Protein AF-A0A1A8RF50-F1 (afdb_monomer)

InterPro domains:
  IPR002073 3'5'-cyclic nucleotide phosphodiesterase, catalytic domain [PF00233] (69-133)
  IPR002073 3'5'-cyclic nucleotide phosphodiesterase, catalytic domain [PS51845] (1-134)
  IPR003607 HD/PDEase domain [cd00077] (69-122)
  IPR023088 3'5'-cyclic nucleotide phosphodiesterase [PR00387] (65-78)
  IPR023088 3'5'-cyclic nucleotide phosphodiesterase [PR00387] (96-109)
  IPR023088 3'5'-cyclic nucleotide phosphodiesterase [PR00387] (110-125)
  IPR023174 3'5'-cyclic nucleotide phosphodiesterase, conserved site [PS00126] (110-121)
  IPR036971 3'5'-cyclic nucleotide phosphodiesterase, catalytic domain superfamily [G3DSA:1.10.1300.10] (1-134)

Solvent-accessible surface area (backbone atoms only — not comparable to full-atom values): 7802 Å² total; per-residue (Å²): 131,83,81,82,67,66,53,54,74,83,68,38,43,56,44,88,84,57,75,65,86,89,51,50,82,63,52,55,53,38,50,53,53,36,53,39,56,77,68,42,47,38,70,77,69,68,52,54,66,69,58,52,52,53,48,54,53,50,55,46,66,44,25,35,86,87,24,92,58,63,17,50,68,44,26,49,50,48,30,37,50,50,49,10,38,32,58,69,64,58,45,47,86,80,49,54,73,66,56,52,51,50,50,52,50,42,35,54,47,74,53,61,58,37,81,75,70,57,70,73,58,41,57,73,62,77,34,70,68,33,77,74,77,108

Radius of gyration: 16.16 Å; Cα contacts (8 Å, |Δi|>4): 131; chains: 1; bounding box: 35×31×50 Å

Nearest PDB structures (foldseek):
  6l6e-assembly1_A  TM=9.968E-01  e=1.207E-14  Homo sapiens
  3hc8-assembly1_A  TM=9.992E-01  e=1.198E-13  Homo sapiens
  8w4t-assembly1_A  TM=9.445E-01  e=4.015E-14  Homo sapiens
  1tbf-assembly1_A  TM=9.958E-01  e=3.774E-13  Homo sapiens
  8w4s-assembly1_A  TM=9.299E-01  e=1.663E-13  Homo sapiens

Foldseek 3Di:
DDPDQDACVVQVLLDLPHDCPPPDPVNLLSNLLNLCVVLVVCVVVVNDSVVSSVVSVVLQVQFDPPQPALHQRQLSSQLSNLSNCVPVVVCVVVDDSVVSVCSNVCSSRVCGNPPNDDPVVCCVVPHVVVVVPD

Secondary structure (DSSP, 8-state):
-PPPPPPTTTTTTT-TT---TT--HHHHHHHHHHHHHHTTHHHHTT--HHHHHHHHHHHHHTS-TT-SSTTHHHHHHHHHHHHHHHHTT-GGGGS-HHHHHHHHHHHHHTTTT--SS-HHHHHHTT-HHHHHH-

Mean predicted aligned error: 3.71 Å

Organism: NCBI:txid451742

pLDDT: mean 94.76, std 8.33, range [42.44, 98.88]

Sequence (134 aa):
QFATVPSAQSLRLQDFSFSDFDLSDTETTLATVRMFVDLNLIQTFQMKYTSLCQWVLSVKKNYRKNVAYHNWRHALNTAQCMFALLKSGRFQNNLNDMEILALMIATLCHDLDHRGVNNSYIQRSDHPLAQLYC

Structure (mmCIF, N/CA/C/O backbone):
data_AF-A0A1A8RF50-F1
#
_entry.id   AF-A0A1A8RF50-F1
#
loop_
_atom_site.group_PDB
_atom_site.id
_atom_site.type_symbol
_atom_site.label_atom_id
_atom_site.label_alt_id
_atom_site.label_comp_id
_atom_site.label_asym_id
_atom_site.label_entity_id
_atom_site.label_seq_id
_atom_site.pdbx_PDB_ins_code
_atom_site.Cartn_x
_atom_site.Cartn_y
_atom_site.Cartn_z
_atom_site.occupancy
_atom_site.B_iso_or_equiv
_atom_site.auth_seq_id
_atom_site.auth_comp_id
_atom_site.auth_asym_id
_atom_site.auth_atom_id
_atom_site.pdbx_PDB_model_num
ATOM 1 N N . GLN A 1 1 ? 6.691 -12.119 21.290 1.00 42.44 1 GLN A N 1
ATOM 2 C CA . GLN A 1 1 ? 6.176 -10.782 21.656 1.00 42.44 1 GLN A CA 1
ATOM 3 C C . GLN A 1 1 ? 5.607 -10.171 20.383 1.00 42.44 1 GLN A C 1
ATOM 5 O O . GLN A 1 1 ? 6.333 -10.128 19.396 1.00 42.44 1 GLN A O 1
ATOM 10 N N . PHE A 1 2 ? 4.316 -9.832 20.331 1.00 56.66 2 PHE A N 1
ATOM 11 C CA . PHE A 1 2 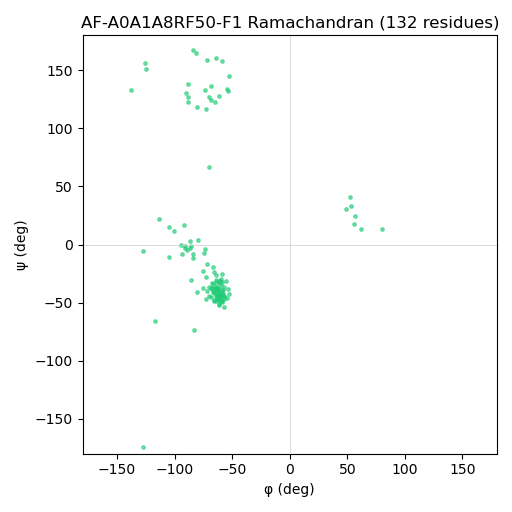? 3.762 -9.167 19.146 1.00 56.66 2 PHE A CA 1
ATOM 12 C C . PHE A 1 2 ? 4.330 -7.747 19.094 1.00 56.66 2 PHE A C 1
ATOM 14 O O . PHE A 1 2 ? 4.273 -7.042 20.099 1.00 56.66 2 PHE A O 1
ATOM 21 N N . ALA A 1 3 ? 4.925 -7.351 17.969 1.00 69.19 3 ALA A N 1
ATOM 22 C CA . ALA A 1 3 ? 5.350 -5.969 17.786 1.00 69.19 3 ALA A CA 1
ATOM 23 C C . ALA A 1 3 ? 4.112 -5.065 17.847 1.00 69.19 3 ALA A C 1
ATOM 25 O O . ALA A 1 3 ? 3.123 -5.320 17.154 1.00 69.19 3 ALA A O 1
ATOM 26 N N . THR A 1 4 ? 4.151 -4.036 18.689 1.00 88.06 4 THR A N 1
ATOM 27 C CA . THR A 1 4 ? 3.075 -3.047 18.777 1.00 88.06 4 THR A CA 1
ATOM 28 C C . THR A 1 4 ? 2.989 -2.293 17.454 1.00 88.06 4 THR A C 1
ATOM 30 O O . THR A 1 4 ? 3.974 -1.702 17.019 1.00 88.06 4 THR A O 1
ATOM 33 N N . VAL A 1 5 ? 1.821 -2.309 16.806 1.00 93.25 5 VAL A N 1
ATOM 34 C CA . VAL A 1 5 ? 1.587 -1.565 15.559 1.00 93.25 5 VAL A CA 1
ATOM 35 C C . VAL A 1 5 ? 1.493 -0.066 15.887 1.00 93.25 5 VAL A C 1
ATOM 37 O O . VAL A 1 5 ? 0.545 0.317 16.584 1.00 93.25 5 VAL A O 1
ATOM 40 N N . PRO A 1 6 ? 2.408 0.797 15.397 1.00 95.50 6 PRO A N 1
ATOM 41 C CA . PRO A 1 6 ? 2.355 2.239 15.648 1.00 95.50 6 PRO A CA 1
ATOM 42 C C . PRO A 1 6 ? 1.047 2.852 15.135 1.00 95.50 6 PRO A C 1
ATOM 44 O O . PRO A 1 6 ? 0.384 2.267 14.277 1.00 95.50 6 PRO A O 1
ATOM 47 N N . SER A 1 7 ? 0.636 4.006 15.660 1.00 97.88 7 SER A N 1
ATOM 48 C CA . SER A 1 7 ? -0.606 4.659 15.227 1.00 97.88 7 SER A CA 1
ATOM 49 C C . SER A 1 7 ? -0.469 5.249 13.816 1.00 97.88 7 SER A C 1
ATOM 51 O O . SER A 1 7 ? 0.636 5.535 13.348 1.00 97.88 7 SER A O 1
ATOM 53 N N . ALA A 1 8 ? -1.593 5.476 13.126 1.00 97.62 8 ALA A N 1
ATOM 54 C CA . ALA A 1 8 ? -1.567 6.164 11.833 1.00 97.62 8 ALA A CA 1
ATOM 55 C C . ALA A 1 8 ? -1.003 7.588 11.945 1.00 97.62 8 ALA A C 1
ATOM 57 O O . ALA A 1 8 ? -0.341 8.047 11.020 1.00 97.62 8 ALA A O 1
ATOM 58 N N . GLN A 1 9 ? -1.208 8.253 13.088 1.00 97.38 9 GLN A N 1
ATOM 59 C CA . GLN A 1 9 ? -0.640 9.569 13.371 1.00 97.38 9 GLN A CA 1
ATOM 60 C C . GLN A 1 9 ? 0.888 9.517 13.479 1.00 97.38 9 GLN A C 1
ATOM 62 O O . GLN A 1 9 ? 1.560 10.319 12.840 1.00 97.38 9 GLN A O 1
ATOM 67 N N . SER A 1 10 ? 1.457 8.563 14.232 1.00 97.38 10 SER A N 1
ATOM 68 C CA . SER A 1 10 ? 2.919 8.462 14.370 1.00 97.38 10 SER A CA 1
ATOM 69 C C . SER A 1 10 ? 3.608 8.132 13.046 1.00 97.38 10 SER A C 1
ATOM 71 O O . SER A 1 10 ? 4.736 8.547 12.817 1.00 97.38 10 SER A O 1
ATOM 73 N N . LEU A 1 11 ? 2.917 7.397 12.172 1.00 97.44 11 LEU A N 1
ATOM 74 C CA . LEU A 1 11 ? 3.398 7.033 10.839 1.00 97.44 11 LEU A CA 1
ATOM 75 C C . LEU A 1 11 ? 2.996 8.042 9.751 1.00 97.44 11 LEU A C 1
ATOM 77 O O . LEU A 1 11 ? 3.352 7.840 8.595 1.00 97.44 11 LEU A O 1
ATOM 81 N N . ARG A 1 12 ? 2.254 9.106 10.094 1.00 98.19 12 ARG A N 1
ATOM 82 C CA . ARG A 1 12 ? 1.755 10.131 9.157 1.00 98.19 12 ARG A CA 1
ATOM 83 C C . ARG A 1 12 ? 0.971 9.567 7.962 1.00 98.19 12 ARG A C 1
ATOM 85 O O . ARG A 1 12 ? 1.003 10.114 6.868 1.00 98.19 12 ARG A O 1
ATOM 92 N N . LEU A 1 13 ? 0.240 8.466 8.154 1.00 98.62 13 LEU A N 1
ATOM 93 C CA . LEU A 1 13 ? -0.422 7.749 7.049 1.00 98.62 13 LEU A CA 1
ATOM 94 C C . LEU A 1 13 ? -1.622 8.494 6.461 1.00 98.62 13 LEU A C 1
ATOM 96 O O . LEU A 1 13 ? -2.074 8.149 5.377 1.00 98.62 13 LEU A O 1
ATOM 100 N N . GLN A 1 14 ? -2.159 9.485 7.167 1.00 98.38 14 GLN A N 1
ATOM 101 C CA . GLN A 1 14 ? -3.290 10.291 6.705 1.00 98.38 14 GLN A CA 1
ATOM 102 C C . GLN A 1 14 ? -2.849 11.526 5.902 1.00 98.38 14 GLN A C 1
ATOM 104 O O . GLN A 1 14 ? -3.700 12.229 5.351 1.00 98.38 14 GLN A O 1
ATOM 109 N N . ASP A 1 15 ? -1.542 11.775 5.808 1.00 98.38 15 ASP A N 1
ATOM 110 C CA . ASP A 1 15 ? -0.992 12.945 5.138 1.00 98.38 15 ASP A CA 1
ATOM 111 C C . ASP A 1 15 ? -0.785 12.633 3.650 1.00 98.38 15 ASP A C 1
ATOM 113 O O . ASP A 1 15 ? -0.108 11.671 3.290 1.00 98.38 15 ASP A O 1
ATOM 117 N N . PHE A 1 16 ? -1.317 13.471 2.757 1.00 98.38 16 PHE A N 1
ATOM 118 C CA . PHE A 1 16 ? -1.044 13.340 1.316 1.00 98.38 16 PHE A CA 1
ATOM 119 C C . P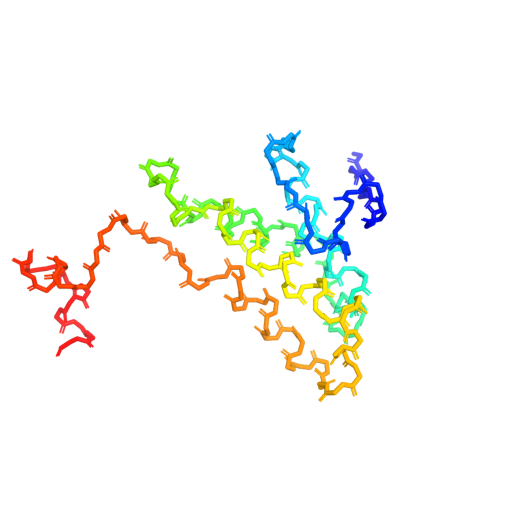HE A 1 16 ? 0.422 13.625 0.959 1.00 98.38 16 PHE A C 1
ATOM 121 O O . PHE A 1 16 ? 0.892 13.208 -0.093 1.00 98.38 16 PHE A O 1
ATOM 128 N N . SER A 1 17 ? 1.152 14.319 1.835 1.00 98.12 17 SER A N 1
ATOM 129 C CA . SER A 1 17 ? 2.591 14.568 1.718 1.00 98.12 17 SER A CA 1
ATOM 130 C C . SER A 1 17 ? 3.444 13.507 2.425 1.00 98.12 17 SER A C 1
ATOM 132 O O . SER A 1 17 ? 4.601 13.775 2.754 1.00 98.12 17 SER A O 1
ATOM 134 N N . PHE A 1 18 ? 2.869 12.344 2.744 1.00 98.50 18 PHE A N 1
ATOM 135 C CA . PHE A 1 18 ? 3.594 11.219 3.325 1.00 98.50 18 PHE A CA 1
ATOM 136 C C . PHE A 1 18 ? 4.825 10.851 2.480 1.00 98.50 18 PHE A C 1
ATOM 138 O O . PHE A 1 18 ? 4.820 10.947 1.255 1.00 98.50 18 PHE A O 1
ATOM 145 N N . SER A 1 19 ? 5.886 10.425 3.163 1.00 98.25 19 SER A N 1
ATOM 146 C CA . SER A 1 19 ? 7.103 9.900 2.550 1.00 98.25 19 SER A CA 1
ATOM 147 C C . SER A 1 19 ? 7.560 8.675 3.327 1.00 98.25 19 SER A C 1
ATOM 149 O O . SER A 1 19 ? 7.622 8.703 4.560 1.00 98.25 19 SER A O 1
ATOM 151 N N . ASP A 1 20 ? 7.895 7.608 2.604 1.00 98.25 20 ASP A N 1
ATOM 152 C CA . ASP A 1 20 ? 8.373 6.353 3.178 1.00 98.25 20 ASP A CA 1
ATOM 153 C C . ASP A 1 20 ? 9.903 6.287 3.326 1.00 98.25 20 ASP A C 1
ATOM 155 O O . ASP A 1 20 ? 10.414 5.289 3.836 1.00 98.25 20 ASP A O 1
ATOM 159 N N . PHE A 1 21 ? 10.641 7.312 2.883 1.00 97.56 21 PHE A N 1
ATOM 160 C CA . PHE A 1 21 ? 12.110 7.283 2.806 1.00 97.56 21 PHE A CA 1
ATOM 161 C C . PHE A 1 21 ? 12.796 7.052 4.153 1.00 97.56 21 PHE A C 1
ATOM 163 O O . PHE A 1 21 ? 13.796 6.340 4.210 1.00 97.56 21 PHE A O 1
ATOM 170 N N . ASP A 1 22 ? 12.227 7.586 5.231 1.00 96.81 22 ASP A N 1
ATOM 171 C CA . ASP A 1 22 ? 12.765 7.415 6.583 1.00 96.81 22 ASP A CA 1
ATOM 172 C C . ASP A 1 22 ? 12.270 6.127 7.263 1.00 96.81 22 ASP A C 1
ATOM 174 O O . ASP A 1 22 ? 12.680 5.816 8.379 1.00 96.81 22 ASP A O 1
ATOM 178 N N . LEU A 1 23 ? 11.384 5.363 6.611 1.00 97.88 23 LEU A N 1
ATOM 179 C CA . LEU A 1 23 ? 10.803 4.153 7.184 1.00 97.88 23 LEU A CA 1
ATOM 180 C C . LEU A 1 23 ? 11.643 2.922 6.860 1.00 97.88 23 LEU A C 1
ATOM 182 O O . LEU A 1 23 ? 11.934 2.598 5.700 1.00 97.88 23 LEU A O 1
ATOM 186 N N . SER A 1 24 ? 11.933 2.146 7.897 1.00 97.94 24 SER A N 1
ATOM 187 C CA . SER A 1 24 ? 12.485 0.810 7.756 1.00 97.94 24 SER A CA 1
ATOM 188 C C . SER A 1 24 ? 11.511 -0.135 7.055 1.00 97.94 24 SER A C 1
ATOM 190 O O . SER A 1 24 ? 10.288 0.018 7.028 1.00 97.94 24 SER A O 1
ATOM 192 N N . ASP A 1 25 ? 12.072 -1.217 6.538 1.00 96.19 25 ASP A N 1
ATOM 193 C CA . ASP A 1 25 ? 11.321 -2.287 5.904 1.00 96.19 25 ASP A CA 1
ATOM 194 C C . ASP A 1 25 ? 10.275 -2.944 6.824 1.00 96.19 25 ASP A C 1
ATOM 196 O O . ASP A 1 25 ? 9.296 -3.493 6.318 1.00 96.19 25 ASP A O 1
ATOM 200 N N . THR A 1 26 ? 10.469 -2.885 8.142 1.00 97.25 26 THR A N 1
ATOM 201 C CA . THR A 1 26 ? 9.498 -3.338 9.149 1.00 97.25 26 THR A CA 1
ATOM 202 C C . THR A 1 26 ? 8.416 -2.288 9.387 1.00 97.25 26 THR A C 1
ATOM 204 O O . THR A 1 26 ? 7.241 -2.627 9.482 1.00 97.25 26 THR A O 1
ATOM 207 N N . GLU A 1 27 ? 8.770 -1.005 9.438 1.00 98.00 27 GLU A N 1
ATOM 208 C CA . GLU A 1 27 ? 7.782 0.069 9.593 1.00 98.00 27 GLU A CA 1
ATOM 209 C C . GLU A 1 27 ? 6.830 0.136 8.400 1.00 98.00 27 GLU A C 1
ATOM 211 O O . GLU A 1 27 ? 5.634 0.316 8.599 1.00 98.00 27 GLU A O 1
ATOM 216 N N . THR A 1 28 ? 7.306 -0.119 7.177 1.00 98.50 28 THR A N 1
ATOM 217 C CA . THR A 1 28 ? 6.424 -0.188 5.996 1.00 98.50 28 THR A CA 1
ATOM 218 C C . THR A 1 28 ? 5.379 -1.310 6.074 1.00 98.50 28 THR A C 1
ATOM 220 O O . THR A 1 28 ? 4.227 -1.131 5.669 1.00 98.50 28 THR A O 1
ATOM 223 N N . THR A 1 29 ? 5.730 -2.476 6.626 1.00 98.25 29 THR A N 1
ATOM 224 C CA . THR A 1 29 ? 4.771 -3.580 6.784 1.00 98.25 29 THR A CA 1
ATOM 225 C C . THR A 1 29 ? 3.810 -3.313 7.940 1.00 98.25 29 THR A C 1
ATOM 227 O O . THR A 1 29 ? 2.616 -3.582 7.810 1.00 98.25 29 THR A O 1
ATOM 230 N N . LEU A 1 30 ? 4.285 -2.707 9.033 1.00 98.25 30 LEU A N 1
ATOM 231 C CA . LEU A 1 30 ? 3.435 -2.254 10.139 1.00 98.25 30 LEU A CA 1
ATOM 232 C C . LEU A 1 30 ? 2.476 -1.136 9.711 1.00 98.25 30 LEU A C 1
ATOM 234 O O . LEU A 1 30 ? 1.313 -1.163 10.105 1.00 98.25 30 LEU A O 1
ATOM 238 N N . ALA A 1 31 ? 2.919 -0.207 8.861 1.00 98.62 31 ALA A N 1
ATOM 239 C CA . ALA A 1 31 ? 2.072 0.811 8.247 1.00 98.62 31 ALA A CA 1
ATOM 240 C C . ALA A 1 31 ? 0.938 0.176 7.438 1.00 98.62 31 ALA A C 1
ATOM 242 O O . ALA A 1 31 ? -0.219 0.560 7.586 1.00 98.62 31 ALA A O 1
ATOM 243 N N . THR A 1 32 ? 1.247 -0.863 6.658 1.00 98.69 32 THR A N 1
ATOM 244 C CA . THR A 1 32 ? 0.228 -1.612 5.911 1.00 98.69 32 THR A CA 1
ATOM 245 C C . THR A 1 32 ? -0.802 -2.245 6.843 1.00 98.69 32 THR A C 1
ATOM 247 O O . THR A 1 32 ? -2.002 -2.070 6.647 1.00 98.69 32 THR A O 1
ATOM 250 N N . VAL A 1 33 ? -0.357 -2.916 7.909 1.00 98.50 33 VAL A N 1
ATOM 251 C CA . VAL A 1 33 ? -1.264 -3.485 8.919 1.00 98.50 33 VAL A CA 1
ATOM 252 C C . VAL A 1 33 ? -2.120 -2.393 9.570 1.00 98.50 33 VAL A C 1
ATOM 254 O O . VAL A 1 33 ? -3.329 -2.573 9.710 1.00 98.50 33 VAL A O 1
ATOM 257 N N . ARG A 1 34 ? -1.528 -1.242 9.914 1.00 98.62 34 ARG A N 1
ATOM 258 C CA . ARG A 1 34 ? -2.244 -0.087 10.474 1.00 98.62 34 ARG A CA 1
ATOM 259 C C . ARG A 1 34 ? -3.351 0.411 9.543 1.00 98.62 34 ARG A C 1
ATOM 261 O O . ARG A 1 34 ? -4.449 0.664 10.026 1.00 98.62 34 ARG A O 1
ATOM 268 N N . MET A 1 35 ? -3.110 0.496 8.234 1.00 98.81 35 MET A N 1
ATOM 269 C CA . MET A 1 35 ? -4.144 0.917 7.277 1.00 98.81 35 MET A CA 1
ATOM 270 C C . MET A 1 35 ? -5.375 -0.004 7.314 1.00 98.81 35 MET A C 1
ATOM 272 O O . MET A 1 35 ? -6.503 0.483 7.355 1.00 98.81 35 MET A O 1
ATOM 276 N N . PHE A 1 36 ? -5.177 -1.326 7.379 1.00 98.69 36 PHE A N 1
ATOM 277 C CA . PHE A 1 36 ? -6.276 -2.299 7.482 1.00 98.69 36 PHE A CA 1
ATOM 278 C C . PHE A 1 36 ? -7.009 -2.235 8.827 1.00 98.69 36 PHE A C 1
ATOM 280 O O . PHE A 1 36 ? -8.231 -2.387 8.864 1.00 98.69 36 PHE A O 1
ATOM 287 N N . VAL A 1 37 ? -6.277 -2.009 9.925 1.00 97.88 37 VAL A N 1
ATOM 288 C CA . VAL A 1 37 ? -6.863 -1.806 11.260 1.00 97.88 37 VAL A CA 1
ATOM 289 C C . VAL A 1 37 ? -7.758 -0.568 11.259 1.00 97.88 37 VAL A C 1
ATOM 291 O O . VAL A 1 37 ? -8.923 -0.653 11.633 1.00 97.88 37 VAL A O 1
ATOM 294 N N . ASP A 1 38 ? -7.241 0.570 10.798 1.00 98.44 38 ASP A N 1
ATOM 295 C CA . ASP A 1 38 ? -7.941 1.850 10.901 1.00 98.44 38 ASP A CA 1
ATOM 296 C C . ASP A 1 38 ? -9.089 1.976 9.884 1.00 98.44 38 ASP A C 1
ATOM 298 O O . ASP A 1 38 ? -10.031 2.733 10.116 1.00 98.44 38 ASP A O 1
ATOM 302 N N . LEU A 1 39 ? -9.066 1.223 8.778 1.00 98.50 39 LEU A N 1
ATOM 303 C CA . LEU A 1 39 ? -10.216 1.049 7.875 1.00 98.50 39 LEU A CA 1
ATOM 304 C C . LEU A 1 39 ? -11.251 0.032 8.390 1.00 98.50 39 LEU A C 1
ATOM 306 O O . LEU A 1 39 ? -12.223 -0.236 7.694 1.00 98.50 39 LEU A O 1
ATOM 310 N N . ASN A 1 40 ? -11.068 -0.523 9.593 1.00 98.00 40 ASN A N 1
ATOM 311 C CA . ASN A 1 40 ? -11.943 -1.524 10.214 1.00 98.00 40 ASN A CA 1
ATOM 312 C C . ASN A 1 40 ? -12.064 -2.858 9.442 1.00 98.00 40 ASN A C 1
ATOM 314 O O . ASN A 1 40 ? -12.903 -3.698 9.760 1.00 98.00 40 ASN A O 1
ATOM 318 N N . LEU A 1 41 ? -11.191 -3.111 8.461 1.00 98.50 41 LEU A N 1
ATOM 319 C CA . LEU A 1 41 ? -11.296 -4.270 7.565 1.00 98.50 41 LEU A CA 1
ATOM 320 C C . LEU A 1 41 ? -11.069 -5.600 8.291 1.00 98.50 41 LEU A C 1
ATOM 322 O O . LEU A 1 41 ? -11.687 -6.608 7.955 1.00 98.50 41 LEU A O 1
ATOM 326 N N . ILE A 1 42 ? -10.210 -5.609 9.313 1.00 97.19 42 ILE A N 1
ATOM 327 C CA . ILE A 1 42 ? -9.935 -6.821 10.097 1.00 97.19 42 ILE A CA 1
ATOM 328 C C . ILE A 1 42 ? -11.199 -7.291 10.819 1.00 97.19 42 ILE A C 1
ATOM 330 O O . ILE A 1 42 ? -11.522 -8.476 10.771 1.00 97.19 42 ILE A O 1
ATOM 334 N N . GLN A 1 43 ? -11.912 -6.369 11.469 1.00 97.56 43 GLN A N 1
ATOM 335 C CA . GLN A 1 43 ? -13.125 -6.690 12.212 1.00 97.56 43 GLN A CA 1
ATOM 336 C C . GLN A 1 43 ? -14.285 -6.996 11.262 1.00 97.56 43 GLN A C 1
ATOM 338 O O . GLN A 1 43 ? -14.947 -8.018 11.438 1.00 97.56 43 GLN A O 1
ATOM 343 N N . THR A 1 44 ? -14.504 -6.161 10.241 1.00 98.25 44 THR A N 1
ATOM 3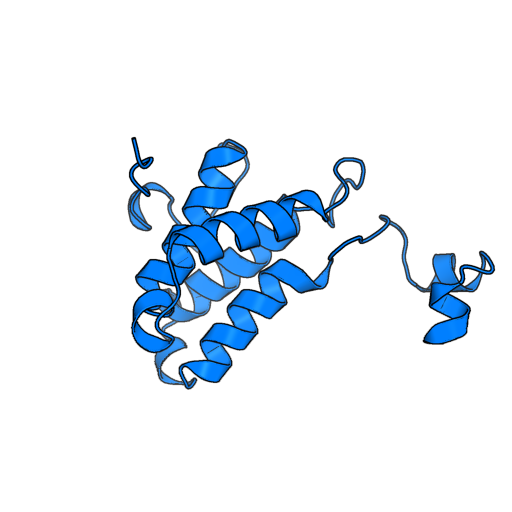44 C CA . THR A 1 44 ? -15.594 -6.342 9.270 1.00 98.25 44 THR A CA 1
ATOM 345 C C . THR A 1 44 ? -15.523 -7.705 8.580 1.00 98.25 44 THR A C 1
ATOM 347 O O . THR A 1 44 ? -16.529 -8.405 8.497 1.00 98.25 44 THR A O 1
ATOM 350 N N . PHE A 1 45 ? -14.332 -8.129 8.147 1.00 98.44 45 PHE A N 1
ATOM 351 C CA . PHE A 1 45 ? -14.141 -9.383 7.407 1.00 98.44 45 PHE A CA 1
ATOM 352 C C . PHE A 1 45 ? -13.607 -10.539 8.265 1.00 98.44 45 PHE A C 1
ATOM 354 O O . PHE A 1 45 ? -13.206 -11.567 7.721 1.00 98.44 45 PHE A O 1
ATOM 361 N N . GLN A 1 46 ? -13.587 -10.390 9.596 1.00 98.00 46 GLN A N 1
ATOM 362 C CA . GLN A 1 46 ? -13.148 -11.426 10.544 1.00 98.00 46 GLN A CA 1
ATOM 363 C C . GLN A 1 46 ? -11.759 -12.005 10.210 1.00 98.00 46 GLN A C 1
ATOM 365 O O . GLN A 1 46 ? -11.510 -13.213 10.282 1.00 98.00 46 GLN A O 1
ATOM 370 N N . MET A 1 47 ? -10.830 -11.134 9.813 1.00 97.56 47 MET A N 1
ATOM 371 C CA . MET A 1 47 ? -9.495 -11.553 9.403 1.00 97.56 47 MET A CA 1
ATOM 372 C C . MET A 1 47 ? -8.666 -11.977 10.613 1.00 97.56 47 MET A C 1
ATOM 374 O O . MET A 1 47 ? -8.544 -11.254 11.603 1.00 97.56 47 MET A O 1
ATOM 378 N N . LYS A 1 48 ? -7.989 -13.123 10.513 1.00 97.50 48 LYS A N 1
ATOM 379 C CA . LYS A 1 48 ? -6.962 -13.488 11.494 1.00 97.50 48 LYS A CA 1
ATOM 380 C C . LYS A 1 48 ? -5.775 -12.538 11.343 1.00 97.50 48 LYS A C 1
ATOM 382 O O . LYS A 1 48 ? -5.172 -12.468 10.273 1.00 97.50 48 LYS A O 1
ATOM 387 N N . TYR A 1 49 ? -5.389 -11.869 12.428 1.00 93.62 49 TYR A N 1
ATOM 388 C CA . TYR A 1 49 ? -4.258 -10.932 12.439 1.00 93.62 49 TYR A CA 1
ATOM 389 C C . TYR A 1 49 ? -2.965 -11.556 11.883 1.00 93.62 49 TYR A C 1
ATOM 391 O O . TYR A 1 49 ? -2.271 -10.957 11.066 1.00 93.62 49 TYR A O 1
ATOM 399 N N . THR A 1 50 ? -2.671 -12.803 12.260 1.00 95.94 50 THR A N 1
ATOM 400 C CA . THR A 1 50 ? -1.498 -13.540 11.766 1.00 95.94 50 THR A CA 1
ATOM 401 C C . THR A 1 50 ? -1.551 -13.795 10.262 1.00 95.94 50 THR A C 1
ATOM 403 O O . THR A 1 50 ? -0.523 -13.677 9.596 1.00 95.94 50 THR A O 1
ATOM 406 N N . SER A 1 51 ? -2.732 -14.091 9.714 1.00 97.75 51 SER A N 1
ATOM 407 C CA . SER A 1 51 ? -2.929 -14.262 8.273 1.00 97.75 51 SER A CA 1
ATOM 408 C C . SER A 1 51 ? -2.715 -12.951 7.519 1.00 97.75 51 SER A C 1
ATOM 410 O O . SER A 1 51 ? -2.043 -12.963 6.492 1.00 97.75 51 SER A O 1
ATOM 412 N N . LEU A 1 52 ? -3.186 -11.816 8.053 1.00 97.75 52 LEU A N 1
ATOM 413 C CA . LEU A 1 52 ? -2.911 -10.500 7.468 1.00 97.75 52 LEU A CA 1
ATOM 414 C C . LEU A 1 52 ? -1.406 -10.198 7.457 1.00 97.75 52 LEU A C 1
ATOM 416 O O . LEU A 1 52 ? -0.864 -9.834 6.418 1.00 97.75 52 LEU A O 1
ATOM 420 N N . CYS A 1 53 ? -0.704 -10.401 8.577 1.00 97.19 53 CYS A N 1
ATOM 421 C CA . CYS A 1 53 ? 0.747 -10.204 8.638 1.00 97.19 53 CYS A CA 1
ATOM 422 C C . CYS A 1 53 ? 1.496 -11.065 7.610 1.00 97.19 53 CYS A C 1
ATOM 424 O O . CYS A 1 53 ? 2.366 -10.565 6.899 1.00 97.19 53 CYS A O 1
ATOM 426 N N . GLN A 1 54 ? 1.156 -12.353 7.507 1.00 98.31 54 GLN A N 1
ATOM 427 C CA . GLN A 1 54 ? 1.764 -13.264 6.532 1.00 98.31 54 GLN A CA 1
ATOM 428 C C . GLN A 1 54 ? 1.471 -12.842 5.091 1.00 98.31 54 GLN A C 1
ATOM 430 O O . GLN A 1 54 ? 2.361 -12.909 4.240 1.00 98.31 54 GLN A O 1
ATOM 435 N N . TRP A 1 55 ? 0.251 -12.378 4.823 1.00 98.69 55 TRP A N 1
ATOM 436 C CA . TRP A 1 55 ? -0.138 -11.869 3.515 1.00 98.69 55 TRP A CA 1
ATOM 437 C C . TRP A 1 55 ? 0.659 -10.612 3.142 1.00 98.69 55 TRP A C 1
ATOM 439 O O . TRP A 1 55 ? 1.277 -10.600 2.081 1.00 98.69 55 TRP A O 1
ATOM 449 N N . VAL A 1 56 ? 0.770 -9.618 4.034 1.00 98.69 56 VAL A N 1
ATOM 450 C CA . VAL A 1 56 ? 1.578 -8.401 3.801 1.00 98.69 56 VAL A CA 1
ATOM 451 C C . VAL A 1 56 ? 3.040 -8.751 3.504 1.00 98.69 56 VAL A C 1
ATOM 453 O O . VAL A 1 56 ? 3.629 -8.235 2.554 1.00 98.69 56 VAL A O 1
ATOM 456 N N . LEU A 1 57 ? 3.633 -9.667 4.278 1.00 98.56 57 LEU A N 1
ATOM 457 C CA . LEU A 1 57 ? 5.005 -10.130 4.040 1.00 98.56 57 LEU A CA 1
ATOM 458 C C . LEU A 1 57 ? 5.147 -10.857 2.696 1.00 98.56 57 LEU A C 1
ATOM 460 O O . LEU A 1 57 ? 6.165 -10.702 2.021 1.00 98.56 57 LEU A O 1
ATOM 464 N N . SER A 1 58 ? 4.133 -11.625 2.296 1.00 98.75 58 SER A N 1
ATOM 465 C CA . SER A 1 58 ? 4.110 -12.332 1.013 1.00 98.75 58 SER A CA 1
ATOM 466 C C . SER A 1 58 ? 4.002 -11.361 -0.159 1.00 98.75 58 SER A C 1
ATOM 468 O O . SER A 1 58 ? 4.780 -11.480 -1.101 1.00 98.75 58 SER A O 1
ATOM 470 N N . VAL A 1 59 ? 3.115 -10.365 -0.087 1.00 98.81 59 VAL A N 1
ATOM 471 C CA . VAL A 1 59 ? 2.998 -9.301 -1.097 1.00 98.81 59 VAL A CA 1
ATOM 472 C C . VAL A 1 59 ? 4.339 -8.586 -1.253 1.00 98.81 59 VAL A C 1
ATOM 474 O O . VAL A 1 59 ? 4.906 -8.581 -2.342 1.00 98.81 59 VAL A O 1
ATOM 477 N N . LYS A 1 60 ? 4.918 -8.094 -0.152 1.00 98.62 60 LYS A N 1
ATOM 478 C CA . LYS A 1 60 ? 6.231 -7.435 -0.154 1.00 98.62 60 LYS A CA 1
ATOM 479 C C . LYS A 1 60 ? 7.331 -8.296 -0.782 1.00 98.62 60 LYS A C 1
ATOM 481 O O . LYS A 1 60 ? 8.124 -7.792 -1.573 1.00 98.62 60 LYS A O 1
ATOM 486 N N . LYS A 1 61 ? 7.403 -9.585 -0.428 1.00 98.44 61 LYS A N 1
ATOM 487 C CA . LYS A 1 61 ? 8.418 -10.519 -0.949 1.00 98.44 61 LYS A CA 1
ATOM 488 C C . LYS A 1 61 ? 8.336 -10.687 -2.470 1.00 98.44 61 LYS A C 1
ATOM 490 O O . LYS A 1 61 ? 9.365 -10.933 -3.091 1.00 98.44 61 LYS A O 1
ATOM 495 N N . ASN A 1 62 ? 7.143 -10.577 -3.049 1.00 98.56 62 ASN A N 1
ATOM 496 C CA . ASN A 1 62 ? 6.915 -10.765 -4.482 1.00 98.56 62 ASN A CA 1
ATOM 497 C C . ASN A 1 62 ? 7.128 -9.484 -5.312 1.00 98.56 62 ASN A C 1
ATOM 499 O O . ASN A 1 62 ? 6.967 -9.513 -6.529 1.00 98.56 62 ASN A O 1
ATOM 503 N N . TYR A 1 63 ? 7.554 -8.379 -4.693 1.00 98.62 63 TYR A N 1
ATOM 504 C CA . TYR A 1 63 ? 8.127 -7.243 -5.414 1.00 98.62 63 TYR A CA 1
ATOM 505 C C . TYR A 1 63 ? 9.639 -7.406 -5.593 1.00 98.62 63 TYR A C 1
ATOM 507 O O . TYR A 1 63 ? 10.370 -7.782 -4.672 1.00 98.62 63 TYR A O 1
ATOM 515 N N . ARG A 1 64 ? 10.136 -7.071 -6.786 1.00 98.06 64 ARG A N 1
ATOM 516 C CA . ARG A 1 64 ? 11.551 -7.211 -7.143 1.00 98.06 64 ARG A CA 1
ATOM 517 C C . ARG A 1 64 ? 12.384 -6.050 -6.598 1.00 98.06 64 ARG A C 1
ATOM 519 O O . ARG A 1 64 ? 12.208 -4.905 -6.998 1.00 98.06 64 ARG A O 1
ATOM 526 N N . LYS A 1 65 ? 13.349 -6.348 -5.722 1.00 95.88 65 LYS A N 1
ATOM 527 C CA . LYS A 1 65 ? 14.227 -5.336 -5.093 1.00 95.88 65 LYS A CA 1
ATOM 528 C C . LYS A 1 65 ? 15.163 -4.615 -6.067 1.00 95.88 65 LYS A C 1
ATOM 530 O O . LYS A 1 65 ? 15.619 -3.522 -5.765 1.00 95.88 65 LYS A O 1
ATOM 535 N N . ASN A 1 66 ? 15.478 -5.230 -7.205 1.00 96.50 66 ASN A N 1
ATOM 536 C CA . ASN A 1 66 ? 16.349 -4.652 -8.228 1.00 96.50 66 ASN A CA 1
ATOM 537 C C . ASN A 1 66 ? 15.604 -3.747 -9.225 1.00 96.50 66 ASN A C 1
ATOM 539 O O . ASN A 1 66 ? 16.236 -3.195 -10.122 1.00 96.50 66 ASN A O 1
ATOM 543 N N . VAL A 1 67 ? 14.282 -3.591 -9.093 1.00 97.56 67 VAL A N 1
ATOM 544 C CA . VAL A 1 67 ? 13.500 -2.639 -9.890 1.00 97.56 67 VAL A CA 1
ATOM 545 C C . VAL A 1 67 ? 13.499 -1.289 -9.184 1.00 97.56 67 VAL A C 1
ATOM 547 O O . VAL A 1 67 ? 13.077 -1.186 -8.035 1.00 9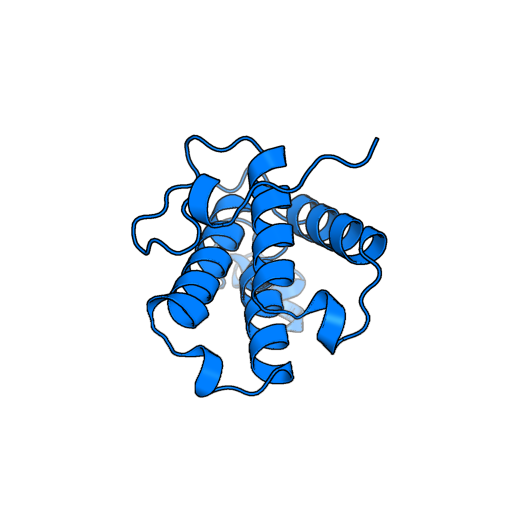7.56 67 VAL A O 1
ATOM 550 N N . ALA A 1 68 ? 13.969 -0.249 -9.875 1.00 96.88 68 ALA A N 1
ATOM 551 C CA . ALA A 1 68 ? 14.204 1.064 -9.274 1.00 96.88 68 ALA A CA 1
ATOM 552 C C . ALA A 1 68 ? 12.929 1.744 -8.741 1.00 96.88 68 ALA A C 1
ATOM 554 O O . ALA A 1 68 ? 12.980 2.359 -7.681 1.00 96.88 68 ALA A O 1
ATOM 555 N N . TYR A 1 69 ? 11.798 1.617 -9.451 1.00 97.88 69 TYR A N 1
ATOM 556 C CA . TYR A 1 69 ? 10.551 2.316 -9.108 1.00 97.88 69 TYR A CA 1
ATOM 557 C C . TYR A 1 69 ? 9.397 1.378 -8.737 1.00 97.88 69 TYR A C 1
ATOM 559 O O . TYR A 1 69 ? 9.009 1.365 -7.575 1.00 97.88 69 TYR A O 1
ATOM 567 N N . HIS A 1 70 ? 8.888 0.566 -9.677 1.00 98.31 70 HIS A N 1
ATOM 568 C CA . HIS A 1 70 ? 7.769 -0.376 -9.468 1.00 98.31 70 HIS A CA 1
ATOM 569 C C . HIS A 1 70 ? 8.167 -1.563 -8.564 1.00 98.31 70 HIS A C 1
ATOM 571 O O . HIS A 1 70 ? 8.323 -2.705 -8.998 1.00 98.31 70 HIS A O 1
ATOM 577 N N . ASN A 1 71 ? 8.430 -1.261 -7.298 1.00 98.44 71 ASN A N 1
ATOM 578 C CA . ASN A 1 71 ? 8.836 -2.168 -6.236 1.00 98.44 71 ASN A CA 1
ATOM 579 C C . ASN A 1 71 ? 7.901 -1.997 -5.022 1.00 98.44 71 ASN A C 1
ATOM 581 O O . ASN A 1 71 ? 6.922 -1.252 -5.066 1.00 98.44 71 ASN A O 1
ATOM 585 N N . TRP A 1 72 ? 8.208 -2.674 -3.911 1.00 98.75 72 TRP A N 1
ATOM 586 C CA . TRP A 1 72 ? 7.382 -2.642 -2.698 1.00 98.75 72 TRP A CA 1
ATOM 587 C C . TRP A 1 72 ? 7.091 -1.222 -2.191 1.00 98.75 72 TRP A C 1
ATOM 589 O O . TRP A 1 72 ? 5.981 -0.960 -1.732 1.00 98.75 72 TRP A O 1
ATOM 599 N N . ARG A 1 73 ? 8.062 -0.301 -2.270 1.00 98.62 73 ARG A N 1
ATOM 600 C CA . ARG A 1 73 ? 7.872 1.072 -1.786 1.00 98.62 73 ARG A CA 1
ATOM 601 C C . ARG A 1 73 ? 6.861 1.827 -2.647 1.00 98.62 73 ARG A C 1
ATOM 603 O O . ARG A 1 73 ? 6.036 2.548 -2.096 1.00 98.62 73 ARG A O 1
ATOM 610 N N . HIS A 1 74 ? 6.848 1.612 -3.963 1.00 98.69 74 HIS A N 1
ATOM 611 C CA . HIS A 1 74 ? 5.812 2.177 -4.832 1.00 98.69 74 HIS A CA 1
ATOM 612 C C . HIS A 1 74 ? 4.418 1.670 -4.446 1.00 98.69 74 HIS A C 1
ATOM 614 O O . HIS A 1 74 ? 3.533 2.472 -4.164 1.00 98.69 74 HIS A O 1
ATOM 620 N N . ALA A 1 75 ? 4.245 0.352 -4.324 1.00 98.81 75 ALA A N 1
ATOM 621 C CA . ALA A 1 75 ? 2.966 -0.240 -3.935 1.00 98.81 75 ALA A CA 1
ATOM 622 C C . ALA A 1 75 ? 2.470 0.242 -2.560 1.00 98.81 75 ALA A C 1
ATOM 624 O O . ALA A 1 75 ? 1.286 0.536 -2.393 1.00 98.81 75 ALA A O 1
ATOM 625 N N . LEU A 1 76 ? 3.380 0.377 -1.588 1.00 98.81 76 LEU A N 1
ATOM 626 C CA . LEU A 1 76 ? 3.077 0.960 -0.282 1.00 98.81 76 LEU A CA 1
ATOM 627 C C . LEU A 1 76 ? 2.561 2.397 -0.409 1.00 98.81 76 LEU A C 1
ATOM 629 O O . LEU A 1 76 ? 1.540 2.712 0.191 1.00 98.81 76 LEU A O 1
ATOM 633 N N . ASN A 1 77 ? 3.252 3.258 -1.161 1.00 98.81 77 ASN A N 1
ATOM 634 C CA . ASN A 1 77 ? 2.843 4.653 -1.343 1.00 98.81 77 ASN A CA 1
ATOM 635 C C . ASN A 1 77 ? 1.500 4.758 -2.080 1.00 98.81 77 ASN A C 1
ATOM 637 O O . ASN A 1 77 ? 0.658 5.568 -1.701 1.00 98.81 77 ASN A O 1
ATOM 641 N N . THR A 1 78 ? 1.243 3.896 -3.067 1.00 98.88 78 THR A N 1
ATOM 642 C CA . THR A 1 78 ? -0.063 3.817 -3.740 1.00 98.88 78 THR A CA 1
ATOM 643 C C . THR A 1 78 ? -1.174 3.439 -2.753 1.00 98.88 78 THR A C 1
ATOM 645 O O . THR A 1 78 ? -2.223 4.086 -2.720 1.00 98.88 78 THR A O 1
ATOM 648 N N . ALA A 1 79 ? -0.938 2.445 -1.891 1.00 98.88 79 ALA A N 1
ATOM 649 C CA . ALA A 1 79 ? -1.887 2.046 -0.852 1.00 98.88 79 ALA A CA 1
ATOM 650 C C . ALA A 1 79 ? -2.068 3.118 0.238 1.00 98.88 79 ALA A C 1
ATOM 652 O O . ALA A 1 79 ? -3.188 3.355 0.691 1.00 98.88 79 ALA A O 1
ATOM 653 N N . GLN A 1 80 ? -0.994 3.804 0.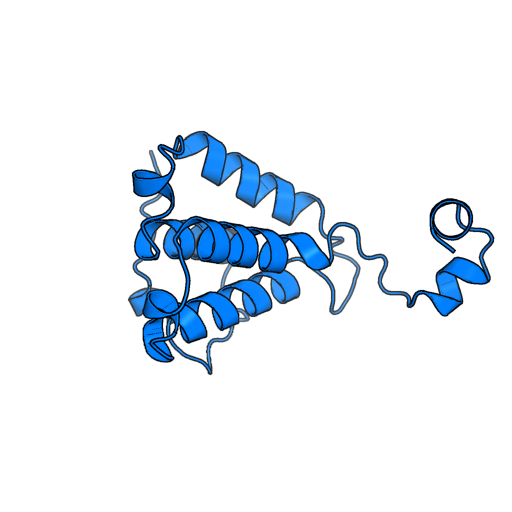635 1.00 98.81 80 GLN A N 1
ATOM 654 C CA . GLN A 1 80 ? -1.050 4.899 1.603 1.00 98.81 80 GLN A CA 1
ATOM 655 C C . GLN A 1 80 ? -1.824 6.098 1.053 1.00 98.81 80 GLN A C 1
ATOM 657 O O . GLN A 1 80 ? -2.662 6.643 1.767 1.00 98.81 80 GLN A O 1
ATOM 662 N N . CYS A 1 81 ? -1.625 6.464 -0.213 1.00 98.81 81 CYS A N 1
ATOM 663 C CA . CYS A 1 81 ? -2.398 7.520 -0.860 1.00 98.81 81 CYS A CA 1
ATOM 664 C C . CYS A 1 81 ? -3.894 7.166 -0.910 1.00 98.81 81 CYS A C 1
ATOM 666 O O . CYS A 1 81 ? -4.738 7.999 -0.576 1.00 98.81 81 CYS A O 1
ATOM 668 N N . MET A 1 82 ? -4.233 5.908 -1.226 1.00 98.88 82 MET A N 1
ATOM 669 C CA . MET A 1 82 ? -5.614 5.416 -1.148 1.00 98.88 82 MET A CA 1
ATOM 670 C C . MET A 1 82 ? -6.173 5.518 0.277 1.00 98.88 82 MET A C 1
ATOM 672 O O . MET A 1 82 ? -7.278 6.019 0.477 1.00 98.88 82 MET A O 1
ATOM 676 N N . PHE A 1 83 ? -5.404 5.119 1.290 1.00 98.88 83 PHE A N 1
ATOM 677 C CA . PHE A 1 83 ? -5.804 5.264 2.689 1.00 98.88 83 PHE A CA 1
ATOM 678 C C . PHE A 1 83 ? -6.023 6.735 3.089 1.00 98.88 83 PHE A C 1
ATOM 680 O O . PHE A 1 83 ? -7.036 7.048 3.719 1.00 98.88 83 PHE A O 1
ATOM 687 N N . ALA A 1 84 ? -5.136 7.652 2.690 1.00 98.75 84 ALA A N 1
ATOM 688 C CA . ALA A 1 84 ? -5.285 9.088 2.928 1.00 98.75 84 ALA A CA 1
ATOM 689 C C . ALA A 1 84 ? -6.520 9.665 2.213 1.00 98.75 84 ALA A C 1
ATOM 691 O O . ALA A 1 84 ? -7.257 10.455 2.802 1.00 98.75 84 ALA A O 1
ATOM 692 N N . LEU A 1 85 ? -6.811 9.224 0.985 1.00 98.56 85 LEU A N 1
ATOM 693 C CA . LEU A 1 85 ? -8.024 9.596 0.254 1.00 98.56 85 LEU A CA 1
ATOM 694 C C . LEU A 1 85 ? -9.295 9.124 0.976 1.00 98.56 85 LEU A C 1
ATOM 696 O O . LEU A 1 85 ? -10.234 9.901 1.160 1.00 98.56 85 LEU A O 1
ATOM 700 N N . LEU A 1 86 ? -9.316 7.871 1.429 1.00 98.56 86 LEU A N 1
ATOM 701 C CA . LEU A 1 86 ? -10.445 7.309 2.169 1.00 98.56 86 LEU A CA 1
ATOM 702 C C . LEU A 1 86 ? -10.667 8.050 3.497 1.00 98.56 86 LEU A C 1
ATOM 704 O O . LEU A 1 86 ? -11.804 8.400 3.819 1.00 98.56 86 LEU A O 1
ATOM 708 N N . LYS A 1 87 ? -9.592 8.328 4.247 1.00 98.00 87 LYS A N 1
ATOM 709 C CA . LYS A 1 87 ? -9.642 8.982 5.564 1.00 98.00 87 LYS A CA 1
ATOM 710 C C . LYS A 1 87 ? -9.728 10.505 5.475 1.00 98.00 87 LYS A C 1
ATOM 712 O O . LYS A 1 87 ? -10.786 11.079 5.728 1.00 98.00 87 LYS A O 1
ATOM 717 N N . SER A 1 88 ? -8.632 11.165 5.117 1.00 97.25 88 SER A N 1
ATOM 718 C CA . SER A 1 88 ? -8.514 12.629 5.074 1.00 97.25 88 SER A CA 1
ATOM 719 C C . SER A 1 88 ? -9.326 13.242 3.939 1.00 97.25 88 SER A C 1
ATOM 721 O O . SER A 1 88 ? -9.938 14.293 4.120 1.00 97.25 88 SER A O 1
ATOM 723 N N . GLY A 1 89 ? -9.394 12.561 2.791 1.00 95.50 89 GLY A N 1
ATOM 724 C CA . GLY A 1 89 ? -10.253 12.947 1.667 1.00 95.50 89 GLY A CA 1
ATOM 725 C C . GLY A 1 89 ? -11.745 12.678 1.898 1.00 95.50 89 GLY A C 1
ATOM 726 O O . GLY A 1 89 ? -12.562 13.057 1.063 1.00 95.50 89 GLY A O 1
ATOM 727 N N . ARG A 1 90 ? -12.113 12.056 3.031 1.00 95.31 90 ARG A N 1
ATOM 728 C CA . ARG A 1 90 ? -13.492 11.719 3.431 1.00 95.31 90 ARG A CA 1
ATOM 729 C C . AR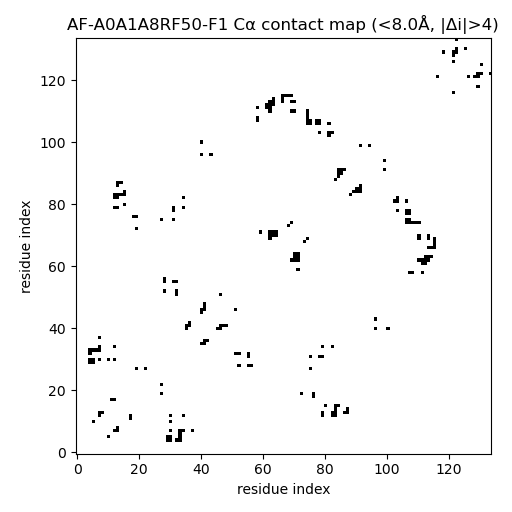G A 1 90 ? -14.255 10.863 2.415 1.00 95.31 90 ARG A C 1
ATOM 731 O O . ARG A 1 90 ? -15.483 10.861 2.426 1.00 95.31 90 ARG A O 1
ATOM 738 N N . PHE A 1 91 ? -13.544 10.106 1.580 1.00 95.12 91 PHE A N 1
ATOM 739 C CA . PHE A 1 91 ? -14.153 9.286 0.531 1.00 95.12 91 PHE A CA 1
ATOM 740 C C . PHE A 1 91 ? -14.632 7.914 1.029 1.00 95.12 91 PHE A C 1
ATOM 742 O O . PHE A 1 91 ? -15.372 7.225 0.332 1.00 95.12 91 PHE A O 1
ATOM 749 N N . GLN A 1 92 ? -14.253 7.503 2.247 1.00 94.94 92 GLN A N 1
ATOM 750 C CA . GLN A 1 92 ? -14.653 6.204 2.801 1.00 94.94 92 GLN A CA 1
ATOM 751 C C . GLN A 1 92 ? -16.181 6.027 2.849 1.00 94.94 92 GLN A C 1
ATOM 753 O O . GLN A 1 92 ? -16.670 4.942 2.573 1.00 94.94 92 GLN A O 1
ATOM 758 N N . ASN A 1 93 ? -16.942 7.088 3.138 1.00 94.69 93 ASN A N 1
ATOM 759 C CA . ASN A 1 93 ? -18.406 7.019 3.241 1.00 94.69 93 ASN A CA 1
ATOM 760 C C . ASN A 1 93 ? -19.113 6.897 1.877 1.00 94.69 93 ASN A C 1
ATOM 762 O O . ASN A 1 93 ? -20.331 6.734 1.835 1.00 94.69 93 ASN A O 1
ATOM 766 N N . ASN A 1 94 ? -18.377 7.019 0.769 1.00 97.69 94 ASN A N 1
ATOM 767 C CA . ASN A 1 94 ? -18.908 6.896 -0.588 1.00 97.69 94 ASN A CA 1
ATOM 768 C C . ASN A 1 94 ? -18.790 5.476 -1.149 1.00 97.69 94 ASN A C 1
ATOM 770 O O . ASN A 1 94 ? -19.315 5.219 -2.229 1.00 97.69 94 ASN A O 1
ATOM 774 N N . LEU A 1 95 ? -18.100 4.583 -0.439 1.00 97.94 95 LEU A N 1
ATOM 775 C CA . LEU A 1 95 ? -17.818 3.218 -0.858 1.00 97.94 95 LEU A CA 1
ATOM 776 C C . LEU A 1 95 ? -18.314 2.240 0.203 1.00 97.94 95 LEU A C 1
ATOM 778 O O . LEU A 1 95 ? -18.340 2.552 1.394 1.00 97.94 95 LEU A O 1
ATOM 782 N N . ASN A 1 96 ? -18.689 1.040 -0.221 1.00 98.12 96 ASN A N 1
ATOM 783 C CA . ASN A 1 96 ? -18.983 -0.043 0.707 1.00 98.12 96 ASN A CA 1
ATOM 784 C C . ASN A 1 96 ? -17.694 -0.741 1.184 1.00 98.12 96 ASN A C 1
ATOM 786 O O . ASN A 1 96 ? -16.623 -0.613 0.587 1.00 98.12 96 ASN A O 1
ATOM 790 N N . ASP A 1 97 ? -17.801 -1.523 2.260 1.00 98.38 97 ASP A N 1
ATOM 791 C CA . ASP A 1 97 ? -16.646 -2.191 2.874 1.00 98.38 97 ASP A CA 1
ATOM 792 C C . ASP A 1 97 ? -15.907 -3.137 1.912 1.00 98.38 97 ASP A C 1
ATOM 794 O O . ASP A 1 97 ? -14.686 -3.282 1.999 1.00 98.38 97 ASP A O 1
ATOM 798 N N . MET A 1 98 ? -16.625 -3.770 0.977 1.00 98.50 98 MET A N 1
ATOM 799 C CA . MET A 1 98 ? -16.033 -4.666 -0.018 1.00 98.50 98 MET A CA 1
ATOM 800 C C . MET A 1 98 ? -15.228 -3.890 -1.063 1.00 98.50 98 MET A C 1
ATOM 802 O O . MET A 1 98 ? -14.135 -4.317 -1.430 1.00 98.50 98 MET A O 1
ATOM 806 N N . GLU A 1 99 ? -15.721 -2.735 -1.509 1.00 98.62 99 GLU A N 1
ATOM 807 C CA . GLU A 1 99 ? -14.995 -1.834 -2.411 1.00 98.62 99 GLU A CA 1
ATOM 808 C C . GLU A 1 99 ? -13.725 -1.299 -1.747 1.00 98.62 99 GLU A C 1
ATOM 810 O O . GLU A 1 99 ? -12.656 -1.325 -2.353 1.00 98.62 99 GLU A O 1
ATOM 815 N N . ILE A 1 100 ? -13.808 -0.891 -0.477 1.00 98.75 100 ILE A N 1
ATOM 816 C CA . ILE A 1 100 ? -12.646 -0.427 0.293 1.00 98.75 100 ILE A CA 1
ATOM 817 C C . ILE A 1 100 ? -11.611 -1.548 0.429 1.00 98.75 100 ILE A C 1
ATOM 819 O O . ILE A 1 100 ? -10.422 -1.328 0.179 1.00 98.75 100 ILE A O 1
ATOM 823 N N . LEU A 1 101 ? -12.047 -2.759 0.788 1.00 98.81 101 LEU A N 1
ATOM 824 C CA . LEU A 1 101 ? -11.164 -3.918 0.869 1.00 98.81 101 LEU A CA 1
ATOM 825 C C . LEU A 1 101 ? -10.487 -4.200 -0.478 1.00 98.81 101 LEU A C 1
ATOM 827 O O . LEU A 1 101 ? -9.267 -4.372 -0.533 1.00 98.81 101 LEU A O 1
ATOM 831 N N . ALA A 1 102 ? -11.270 -4.227 -1.558 1.00 98.75 102 ALA A N 1
ATOM 832 C CA . ALA A 1 102 ? -10.775 -4.482 -2.903 1.00 98.75 102 ALA A CA 1
ATOM 833 C C . ALA A 1 102 ? -9.748 -3.428 -3.337 1.00 98.75 102 ALA A C 1
ATOM 835 O O . ALA A 1 102 ? -8.700 -3.798 -3.859 1.00 98.75 102 ALA A O 1
ATOM 836 N N . LEU A 1 103 ? -9.986 -2.140 -3.063 1.00 98.81 103 LEU A N 1
ATOM 837 C CA . LEU A 1 103 ? -9.046 -1.058 -3.373 1.00 98.81 103 LEU A CA 1
ATOM 838 C C . LEU A 1 103 ? -7.733 -1.191 -2.596 1.00 98.81 103 LEU A C 1
ATOM 840 O O . LEU A 1 103 ? -6.656 -1.052 -3.179 1.00 98.81 103 LEU A O 1
ATOM 844 N N . MET A 1 104 ? -7.786 -1.499 -1.299 1.00 98.81 104 MET A N 1
ATOM 845 C CA . MET A 1 104 ? -6.568 -1.678 -0.500 1.00 98.81 104 MET A CA 1
ATOM 846 C C . MET A 1 104 ? -5.750 -2.887 -0.965 1.00 98.81 104 MET A C 1
ATOM 848 O O . MET A 1 104 ? -4.527 -2.809 -1.050 1.00 98.81 104 MET A O 1
ATOM 852 N N . ILE A 1 105 ? -6.408 -3.995 -1.318 1.00 98.81 105 ILE A N 1
ATOM 853 C CA . ILE A 1 105 ? -5.728 -5.162 -1.896 1.00 98.81 105 ILE A CA 1
ATOM 854 C C . ILE A 1 105 ? -5.147 -4.814 -3.271 1.00 98.81 105 ILE A C 1
ATOM 856 O O . ILE A 1 105 ? -3.972 -5.076 -3.519 1.00 98.81 105 ILE A O 1
ATOM 860 N N . ALA A 1 106 ? -5.937 -4.198 -4.153 1.00 98.75 106 ALA A N 1
ATOM 861 C CA . ALA A 1 106 ? -5.521 -3.859 -5.510 1.00 98.75 106 ALA A CA 1
ATOM 862 C C . ALA A 1 106 ? -4.308 -2.923 -5.512 1.00 98.75 106 ALA A C 1
ATOM 864 O O . ALA A 1 106 ? -3.323 -3.206 -6.183 1.00 98.75 106 ALA A O 1
ATOM 865 N N . THR A 1 107 ? -4.327 -1.858 -4.709 1.00 98.75 107 THR A N 1
ATOM 866 C CA . THR A 1 107 ? -3.208 -0.904 -4.621 1.00 98.75 107 THR A CA 1
ATOM 867 C C . THR A 1 107 ? -1.910 -1.560 -4.146 1.00 98.75 107 THR A C 1
ATOM 869 O O . THR A 1 107 ? -0.850 -1.280 -4.701 1.00 98.75 107 THR A O 1
ATOM 872 N N . LEU A 1 108 ? -1.977 -2.505 -3.205 1.00 98.88 108 LEU A N 1
ATOM 873 C CA . LEU A 1 108 ? -0.809 -3.270 -2.756 1.00 98.88 108 LEU A CA 1
ATOM 874 C C . LEU A 1 108 ? -0.331 -4.308 -3.781 1.00 98.88 108 LEU A C 1
ATOM 876 O O . LEU A 1 108 ? 0.852 -4.653 -3.794 1.00 98.88 108 LEU A O 1
ATOM 880 N N . CYS A 1 109 ? -1.221 -4.821 -4.629 1.00 98.75 109 CYS A N 1
ATOM 881 C CA . CYS A 1 109 ? -0.936 -5.944 -5.521 1.00 98.75 109 CYS A CA 1
ATOM 882 C C . CYS A 1 109 ? -0.738 -5.575 -7.002 1.00 98.75 109 CYS A C 1
ATOM 884 O O . CYS A 1 109 ? -0.316 -6.442 -7.763 1.00 98.75 109 CYS A O 1
ATOM 886 N N . HIS A 1 110 ? -1.038 -4.342 -7.417 1.00 98.50 110 HIS A N 1
ATOM 887 C CA . HIS A 1 110 ? -1.150 -3.979 -8.837 1.00 98.50 110 HIS A CA 1
ATOM 888 C C . HIS A 1 110 ? 0.127 -4.201 -9.665 1.00 98.50 110 HIS A C 1
ATOM 890 O O . HIS A 1 110 ? 0.023 -4.524 -10.843 1.00 98.50 110 HIS A O 1
ATOM 896 N N . ASP A 1 111 ? 1.300 -4.090 -9.038 1.00 98.38 111 ASP A N 1
ATOM 897 C CA . ASP A 1 111 ? 2.615 -4.218 -9.679 1.00 98.38 111 ASP A CA 1
ATOM 898 C C . ASP A 1 111 ? 3.395 -5.455 -9.194 1.00 98.38 111 ASP A C 1
ATOM 900 O O . ASP A 1 111 ? 4.629 -5.514 -9.264 1.00 98.38 111 ASP A O 1
ATOM 904 N N . LEU A 1 112 ? 2.703 -6.467 -8.661 1.00 98.06 112 LEU A N 1
ATOM 905 C CA . LEU A 1 112 ? 3.357 -7.702 -8.224 1.00 98.06 112 LEU A CA 1
ATOM 906 C C . LEU A 1 112 ? 4.200 -8.327 -9.347 1.00 98.06 112 LEU A C 1
ATOM 908 O O . LEU A 1 112 ? 3.762 -8.458 -10.485 1.00 98.06 112 LEU A O 1
ATOM 912 N N . ASP A 1 113 ? 5.424 -8.733 -9.001 1.00 96.88 113 ASP A N 1
ATOM 913 C CA . ASP A 1 113 ? 6.443 -9.254 -9.922 1.00 96.88 113 ASP A CA 1
ATOM 914 C C . ASP A 1 113 ? 6.808 -8.334 -11.111 1.00 96.88 113 ASP A C 1
ATOM 916 O O . ASP A 1 113 ? 7.439 -8.794 -12.070 1.00 96.88 113 ASP A O 1
ATOM 920 N N . HIS A 1 114 ? 6.489 -7.032 -11.058 1.00 95.31 114 HIS A N 1
ATOM 921 C CA . HIS A 1 114 ? 6.854 -6.092 -12.120 1.00 95.31 114 HIS A CA 1
ATOM 922 C C . HIS A 1 114 ? 8.366 -6.152 -12.406 1.00 95.31 114 HIS A C 1
ATOM 924 O O . HIS A 1 114 ? 9.198 -6.129 -11.498 1.00 95.31 114 HIS A O 1
ATOM 930 N N . ARG A 1 115 ? 8.744 -6.243 -13.691 1.00 93.56 115 ARG A N 1
ATOM 931 C CA . ARG A 1 115 ? 10.129 -6.538 -14.132 1.00 93.56 115 ARG A CA 1
ATOM 932 C C . ARG A 1 115 ? 10.988 -5.310 -14.430 1.00 93.56 115 ARG A C 1
ATOM 934 O O . ARG A 1 115 ? 12.152 -5.448 -14.786 1.00 93.56 115 ARG A O 1
ATOM 941 N N . GLY A 1 116 ? 10.418 -4.119 -14.284 1.00 91.94 116 GLY A N 1
ATOM 942 C CA . GLY A 1 116 ? 11.091 -2.842 -14.549 1.00 91.94 116 GLY A CA 1
ATOM 943 C C . GLY A 1 116 ? 11.145 -2.465 -16.030 1.00 91.94 116 GLY A C 1
ATOM 944 O O . GLY A 1 116 ? 11.870 -1.550 -16.400 1.00 91.94 116 GLY A O 1
ATOM 945 N N . VAL A 1 117 ? 10.372 -3.154 -16.869 1.00 90.19 117 VAL A N 1
ATOM 946 C CA . VAL A 1 117 ? 10.248 -2.911 -18.309 1.00 90.19 117 VAL A CA 1
ATOM 947 C C . VAL A 1 117 ? 8.778 -2.721 -18.665 1.00 90.19 117 VAL A C 1
ATOM 949 O O . VAL A 1 117 ? 7.907 -3.195 -17.942 1.00 90.19 117 VAL A O 1
ATOM 952 N N . ASN A 1 118 ? 8.502 -2.029 -19.767 1.00 88.94 118 ASN A N 1
ATOM 953 C CA . ASN A 1 118 ? 7.134 -1.813 -20.234 1.00 88.94 118 ASN A CA 1
ATOM 954 C C . ASN A 1 118 ? 6.611 -2.996 -21.070 1.00 88.94 118 ASN A C 1
ATOM 956 O O . ASN A 1 118 ? 7.377 -3.851 -21.523 1.00 88.94 118 ASN A O 1
ATOM 960 N N . ASN A 1 119 ? 5.301 -3.013 -21.321 1.00 84.38 119 ASN A N 1
ATOM 961 C CA . ASN A 1 119 ? 4.637 -4.078 -22.082 1.00 84.38 119 ASN A CA 1
ATOM 962 C C . ASN A 1 119 ? 5.221 -4.249 -23.490 1.00 84.38 119 ASN A C 1
ATOM 964 O O . ASN A 1 119 ? 5.436 -5.373 -23.935 1.00 84.38 119 ASN A O 1
ATOM 968 N N . SER A 1 120 ? 5.560 -3.146 -24.162 1.00 85.31 120 SER A N 1
ATOM 969 C CA . SER A 1 120 ? 6.158 -3.173 -25.500 1.00 85.31 120 SER A CA 1
ATOM 970 C C . SER A 1 120 ? 7.504 -3.901 -25.531 1.00 85.31 120 SER A C 1
ATOM 972 O O . SER A 1 120 ? 7.834 -4.531 -26.532 1.00 85.31 120 SER A O 1
ATOM 974 N N . TYR A 1 121 ? 8.291 -3.832 -24.453 1.00 86.81 121 TYR A N 1
ATOM 975 C CA . TYR A 1 121 ? 9.524 -4.607 -24.327 1.00 86.81 121 TYR A CA 1
ATOM 976 C C . TYR A 1 121 ? 9.229 -6.102 -24.154 1.00 86.81 121 TYR A C 1
ATOM 978 O O . TYR A 1 121 ? 9.854 -6.918 -24.824 1.00 86.81 121 TYR A O 1
ATOM 986 N N . ILE A 1 122 ? 8.262 -6.459 -23.298 1.00 81.62 122 ILE A N 1
ATOM 987 C CA . ILE A 1 122 ? 7.855 -7.855 -23.049 1.00 81.62 122 ILE A CA 1
ATOM 988 C C . ILE A 1 122 ? 7.327 -8.513 -24.333 1.00 81.62 122 ILE A C 1
ATOM 990 O O . ILE A 1 122 ? 7.673 -9.654 -24.627 1.00 81.62 122 ILE A O 1
ATOM 994 N N . GLN A 1 123 ? 6.541 -7.786 -25.130 1.00 81.44 123 GLN A N 1
ATOM 995 C CA . GLN A 1 123 ? 6.015 -8.278 -26.406 1.00 81.44 123 GLN A CA 1
ATOM 996 C C . GLN A 1 123 ? 7.120 -8.552 -27.436 1.00 81.44 123 GLN A C 1
ATOM 998 O O . GLN A 1 123 ? 7.001 -9.467 -28.242 1.00 81.44 123 GLN A O 1
ATOM 1003 N N . ARG A 1 124 ? 8.210 -7.777 -27.405 1.00 85.94 124 ARG A N 1
ATOM 1004 C CA . ARG A 1 124 ? 9.348 -7.923 -28.328 1.00 85.94 124 ARG A CA 1
ATOM 1005 C C . ARG A 1 124 ? 10.367 -8.975 -27.892 1.00 85.94 124 ARG A C 1
ATOM 1007 O O . ARG A 1 124 ? 11.296 -9.238 -28.647 1.00 85.94 124 ARG A O 1
ATOM 1014 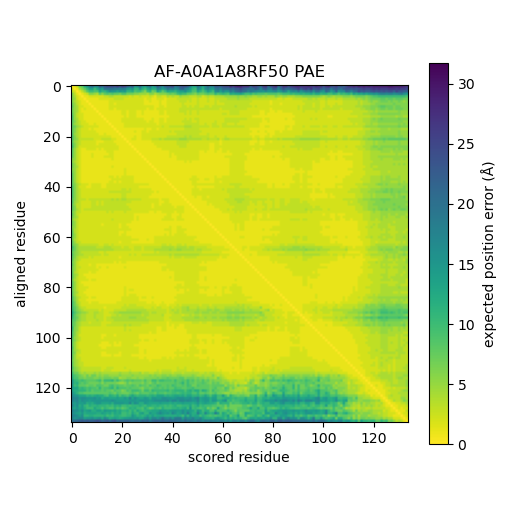N N . SER A 1 125 ? 10.246 -9.523 -26.684 1.00 81.56 125 SER A N 1
ATOM 1015 C CA . SER A 1 125 ? 11.218 -10.464 -26.116 1.00 81.56 125 SER A CA 1
ATOM 1016 C C . SER A 1 125 ? 10.747 -11.919 -26.118 1.00 81.56 125 SER A C 1
ATOM 1018 O O . SER A 1 125 ? 11.325 -12.733 -25.401 1.00 81.56 125 SER A O 1
ATOM 1020 N N . ASP A 1 126 ? 9.691 -12.240 -26.880 1.00 79.69 126 ASP A N 1
ATOM 1021 C CA . ASP A 1 126 ? 9.036 -13.559 -26.912 1.00 79.69 126 ASP A CA 1
ATOM 1022 C C . ASP A 1 126 ? 8.715 -14.101 -25.510 1.00 79.69 126 ASP A C 1
ATOM 1024 O O . ASP A 1 126 ? 8.724 -15.304 -25.241 1.00 79.69 126 ASP A O 1
ATOM 1028 N N . HIS A 1 127 ? 8.446 -13.191 -24.572 1.00 83.31 127 HIS A N 1
ATOM 1029 C CA . HIS A 1 127 ? 8.225 -13.561 -23.188 1.00 83.31 127 HIS A CA 1
ATOM 1030 C C . HIS A 1 127 ? 6.901 -14.337 -23.060 1.00 83.31 127 HIS A C 1
ATOM 1032 O O . HIS A 1 127 ? 5.881 -13.870 -23.573 1.00 83.31 127 HIS A O 1
ATOM 1038 N N . PRO A 1 128 ? 6.842 -15.448 -22.296 1.00 85.50 128 PRO A N 1
ATOM 1039 C CA . PRO A 1 128 ? 5.628 -16.266 -22.181 1.00 85.50 128 PRO A CA 1
ATOM 1040 C C . PRO A 1 128 ? 4.379 -15.490 -21.733 1.00 85.50 128 PRO A C 1
ATOM 1042 O O . PRO A 1 128 ? 3.26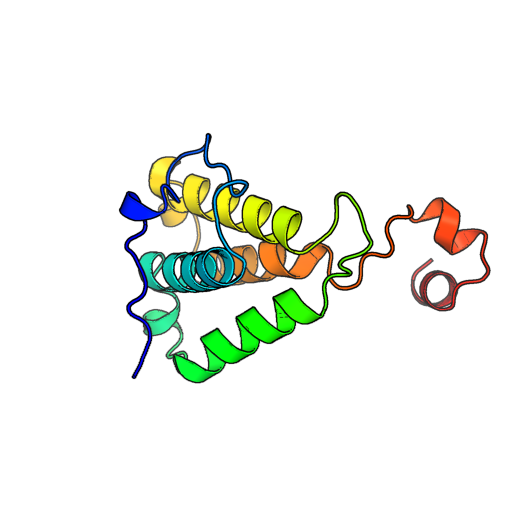8 -15.801 -22.142 1.00 85.50 128 PRO A O 1
ATOM 1045 N N . LEU A 1 129 ? 4.555 -14.445 -20.915 1.00 81.62 129 LEU A N 1
ATOM 1046 C CA . LEU A 1 129 ? 3.443 -13.571 -20.508 1.00 81.62 129 LEU A CA 1
ATOM 1047 C C . LEU A 1 129 ? 2.855 -12.753 -21.665 1.00 81.62 129 LEU A C 1
ATOM 1049 O O . LEU A 1 129 ? 1.651 -12.529 -21.662 1.00 81.62 129 LEU A O 1
ATOM 1053 N N . ALA A 1 130 ? 3.662 -12.320 -22.640 1.00 79.75 130 ALA A N 1
ATOM 1054 C CA . ALA A 1 130 ? 3.117 -11.653 -23.822 1.00 79.75 130 ALA A CA 1
ATOM 1055 C C . ALA A 1 130 ? 2.269 -12.628 -24.641 1.00 79.75 130 ALA A C 1
ATOM 1057 O O . ALA A 1 130 ? 1.178 -12.270 -25.046 1.00 79.75 130 ALA A O 1
ATOM 1058 N N . GLN A 1 131 ? 2.714 -13.877 -24.800 1.00 76.94 131 GLN A N 1
ATOM 1059 C CA . GLN A 1 131 ? 1.964 -14.895 -25.546 1.00 76.94 131 GLN A CA 1
ATOM 1060 C C . GLN A 1 131 ? 0.617 -15.262 -24.902 1.00 76.94 131 GLN A C 1
ATOM 1062 O O . GLN A 1 131 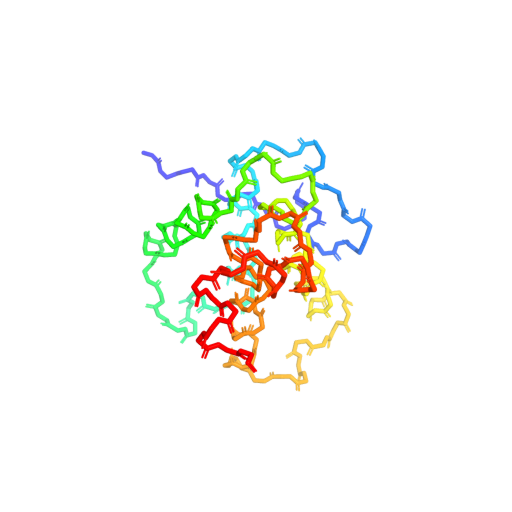? -0.283 -15.729 -25.591 1.00 76.94 131 GLN A O 1
ATOM 1067 N N . LEU A 1 132 ? 0.485 -15.100 -23.582 1.00 83.88 132 LEU A N 1
ATOM 1068 C CA . LEU A 1 132 ? -0.730 -15.465 -22.852 1.00 83.88 132 LEU A CA 1
ATOM 1069 C C . LEU A 1 132 ? -1.796 -14.356 -22.846 1.00 83.88 132 LEU A C 1
ATOM 1071 O O . LEU A 1 132 ? -2.982 -14.661 -22.754 1.00 83.88 132 LEU A O 1
ATOM 1075 N N . TYR A 1 133 ? -1.385 -13.086 -22.895 1.00 83.31 133 TYR A N 1
ATOM 1076 C CA . TYR A 1 133 ? -2.266 -11.942 -22.618 1.00 83.31 133 TYR A CA 1
ATOM 1077 C C . TYR A 1 133 ? -2.280 -10.859 -23.708 1.00 83.31 133 TYR A C 1
ATOM 1079 O O . TYR A 1 133 ? -3.049 -9.904 -23.581 1.00 83.31 133 TYR A O 1
ATOM 1087 N N . CYS A 1 134 ? -1.436 -10.963 -24.737 1.00 65.81 134 CYS A N 1
ATOM 1088 C CA . CYS A 1 134 ? -1.394 -10.055 -25.887 1.00 65.81 134 CYS A CA 1
ATOM 1089 C C . CYS A 1 134 ? -1.705 -10.814 -27.176 1.00 65.81 134 CYS A C 1
ATOM 1091 O O . CYS A 1 134 ? -2.359 -10.196 -28.043 1.00 65.81 134 CYS A O 1
#